Protein AF-A0A7S4FZY0-F1 (afdb_monomer)

InterPro domains:
  IPR005821 Ion transport domain [PF00520] (4-107)
  IPR050599 Voltage-dependent calcium channel alpha-1 subunit [PTHR45628] (8-107)

Sequence (111 aa):
FTQVPAVSSIRLVRIARLFTIANYFQEMRIVVWSLMLALPAVCNMLLLQAVIIFMFAVFGIALFGNVMVNGNPFLTRTLNFQNMGHAVPLLCLASTLEQWVDFMKGVSFDM

Radius of gyration: 19.89 Å; Cα contacts (8 Å, |Δi|>4): 73; chains: 1; bounding box: 40×36×48 Å

Organism: NCBI:txid73025

Foldseek 3Di:
DDPDPVVVVVVVVVVVVVVVVLCPDPVSVVVVVVVVVCVVVVVVVVVVVQVVLVVVLVVQLVVFLPQDQPPQPLHHPQQGNVDSNSSSVNVVCVVVPNRVVSVVVSRVVRD

pLDDT: mean 84.07, std 11.84, range [42.78, 96.69]

Nearest PDB structures (foldseek):
  8fd7-assembly1_K  TM=7.774E-01  e=1.500E-02  Homo sapiens
  8we9-assembly1_A  TM=7.900E-01  e=2.638E-02  Homo sapiens
  8we7-assembly1_A  TM=8.187E-01  e=4.941E-02  Homo sapiens
  7jpx-assembly1_A  TM=8.174E-01  e=7.666E-02  Oryctolagus cuniculus
  8j7m-assembly1_D  TM=7.621E-01  e=8.691E-02  Homo sapiens

Solvent-accessible surface area (backbone atoms only — not comparable to full-atom values): 6306 Å² total; per-residue (Å²): 140,85,94,54,77,67,67,62,55,58,54,51,55,55,54,53,49,54,60,52,59,48,53,71,43,73,70,49,36,52,52,54,49,54,51,61,65,44,43,65,61,51,50,55,53,49,54,55,48,48,53,52,46,52,53,50,30,57,53,38,30,75,74,45,35,84,62,68,47,88,86,36,95,50,36,48,92,68,46,39,28,73,44,65,86,19,20,46,60,39,49,54,37,34,75,75,63,78,46,45,67,41,46,54,53,32,56,64,72,74,108

Mean predicted aligned error: 8.96 Å

Secondary structure (DSSP, 8-state):
----HHHHHHHHHHHHHHHHHHTTSHHHHHHHHHHHHHHHHHHHHHHHHHHHHHHHHHHHHHHHTT---TT-SS-BTTBSSSSHHHHHHHHHHHHTTSSHHHHHHHHHHH-

Structure (mmCIF, N/CA/C/O backbone):
data_AF-A0A7S4FZY0-F1
#
_entry.id   AF-A0A7S4FZY0-F1
#
loop_
_atom_site.group_PDB
_atom_site.id
_atom_site.type_symbol
_atom_site.label_atom_id
_atom_site.label_alt_id
_atom_site.label_comp_id
_atom_site.label_asym_id
_atom_site.label_entity_id
_atom_site.label_seq_id
_atom_site.pdbx_PDB_ins_code
_atom_site.Cartn_x
_atom_site.Cartn_y
_atom_site.Cartn_z
_atom_site.occupancy
_atom_site.B_iso_or_equiv
_atom_site.auth_seq_id
_atom_site.auth_comp_id
_atom_site.auth_asym_id
_atom_site.auth_atom_id
_atom_site.pdbx_PDB_model_num
ATOM 1 N N . PHE A 1 1 ? 9.776 -28.418 12.400 1.00 48.91 1 PHE A N 1
ATOM 2 C CA . PHE A 1 1 ? 9.019 -28.714 13.634 1.00 48.91 1 PHE A CA 1
ATOM 3 C C . PHE A 1 1 ? 8.849 -27.399 14.400 1.00 48.91 1 PHE A C 1
ATOM 5 O O . PHE A 1 1 ? 9.784 -26.979 15.052 1.00 48.91 1 PHE A O 1
ATOM 12 N N . THR A 1 2 ? 7.822 -26.582 14.159 1.00 42.78 2 THR A N 1
ATOM 13 C CA . THR A 1 2 ? 6.449 -26.756 14.666 1.00 42.78 2 THR A CA 1
ATOM 14 C C . THR A 1 2 ? 5.397 -26.285 13.649 1.00 42.78 2 THR A C 1
ATOM 16 O O . THR A 1 2 ? 5.066 -25.110 13.530 1.00 42.78 2 THR A O 1
ATOM 19 N N . GLN A 1 3 ? 4.838 -27.252 12.924 1.00 47.75 3 GLN A N 1
ATOM 20 C CA . GLN A 1 3 ? 3.624 -27.122 12.118 1.00 47.75 3 GLN A CA 1
ATOM 21 C C . GLN A 1 3 ? 2.412 -27.377 13.030 1.00 47.75 3 GLN A C 1
ATOM 23 O O . GLN A 1 3 ? 1.803 -28.438 12.974 1.00 47.75 3 GLN A O 1
ATOM 28 N N . VAL A 1 4 ? 2.099 -26.443 13.934 1.00 57.38 4 VAL A N 1
ATOM 29 C CA . VAL A 1 4 ? 0.800 -26.444 14.631 1.00 57.38 4 VAL A CA 1
ATOM 30 C C . VAL A 1 4 ? 0.183 -25.051 14.493 1.00 57.38 4 VAL A C 1
ATOM 32 O O . VAL A 1 4 ? 0.396 -24.195 15.355 1.00 57.38 4 VAL A O 1
ATOM 35 N N . PRO A 1 5 ? -0.570 -24.787 13.409 1.00 58.84 5 PRO A N 1
ATOM 36 C CA . PRO A 1 5 ? -1.192 -23.483 13.172 1.00 58.84 5 PRO A CA 1
ATOM 37 C C . PRO A 1 5 ? -2.159 -23.045 14.292 1.00 58.84 5 PRO A C 1
ATOM 39 O O . PRO A 1 5 ? -2.412 -21.855 14.444 1.00 58.84 5 PRO A O 1
ATOM 42 N N . ALA A 1 6 ? -2.629 -23.965 15.144 1.00 60.31 6 ALA A N 1
ATOM 43 C CA . ALA A 1 6 ? -3.559 -23.670 16.237 1.00 60.31 6 ALA A CA 1
ATOM 44 C C . ALA A 1 6 ? -2.949 -22.894 17.430 1.00 60.31 6 ALA A C 1
ATOM 46 O O . ALA A 1 6 ? -3.665 -22.164 18.117 1.00 60.31 6 ALA A O 1
ATOM 47 N N . VAL A 1 7 ? -1.637 -23.002 17.691 1.00 61.34 7 VAL A N 1
ATOM 48 C CA . VAL A 1 7 ? -1.014 -22.366 18.876 1.00 61.34 7 VAL A CA 1
ATOM 49 C C . VAL A 1 7 ? -0.797 -20.857 18.677 1.00 61.34 7 VAL A C 1
ATOM 51 O O . VAL A 1 7 ? -0.902 -20.090 19.636 1.00 61.34 7 VAL A O 1
ATOM 54 N N . SER A 1 8 ? -0.567 -20.396 17.438 1.00 62.56 8 SER A N 1
ATOM 55 C CA . SER A 1 8 ? -0.527 -18.955 17.124 1.00 62.56 8 SER A CA 1
ATOM 56 C C . SER A 1 8 ? -1.904 -18.300 17.244 1.00 62.56 8 SER A C 1
ATOM 58 O O . SER A 1 8 ? -2.001 -17.178 17.738 1.00 62.56 8 SER A O 1
ATOM 60 N N . SER A 1 9 ? -2.981 -19.003 16.888 1.00 66.94 9 SER A N 1
ATOM 61 C CA . SER A 1 9 ? -4.351 -18.479 16.982 1.00 66.94 9 SER A CA 1
ATOM 62 C C . SER A 1 9 ? -4.781 -18.179 18.424 1.00 66.94 9 SER A C 1
ATOM 64 O O . SER A 1 9 ? -5.495 -17.211 18.671 1.00 66.94 9 SER A O 1
ATOM 66 N N . ILE A 1 10 ? -4.271 -18.927 19.408 1.00 70.69 10 ILE A N 1
ATOM 67 C CA . ILE A 1 10 ? -4.514 -18.662 20.839 1.00 70.69 10 ILE A CA 1
ATOM 68 C C . ILE A 1 10 ? -3.891 -17.323 21.287 1.00 70.69 10 ILE A C 1
ATOM 70 O O . ILE A 1 10 ? -4.402 -16.675 22.205 1.00 70.69 10 ILE A O 1
ATOM 74 N N . ARG A 1 11 ? -2.828 -16.844 20.618 1.00 70.06 11 ARG A N 1
ATOM 75 C CA . ARG A 1 11 ? -2.237 -15.520 20.897 1.00 70.06 11 ARG A CA 1
ATOM 76 C C . ARG A 1 11 ? -3.165 -14.381 20.466 1.00 70.06 11 ARG A C 1
ATOM 78 O O . ARG A 1 11 ? -3.240 -13.378 21.170 1.00 70.06 11 ARG A O 1
ATOM 85 N N . LEU A 1 12 ? -3.930 -14.561 19.387 1.00 74.25 12 LEU A N 1
ATOM 86 C CA . LEU A 1 12 ? -4.912 -13.576 18.915 1.00 74.25 12 LEU A CA 1
ATOM 87 C C . LEU A 1 12 ? -6.043 -13.359 19.931 1.00 74.25 12 LEU A C 1
ATOM 89 O O . LEU A 1 12 ? -6.474 -12.228 20.137 1.00 74.25 12 LEU A O 1
ATOM 93 N N . VAL A 1 13 ? -6.461 -14.409 20.648 1.00 75.75 13 VAL A N 1
ATOM 94 C CA . VAL A 1 13 ? -7.476 -14.300 21.714 1.00 75.75 13 VAL A CA 1
ATOM 95 C C . VAL A 1 13 ? -6.999 -13.394 22.857 1.00 75.75 13 VAL A C 1
ATOM 97 O O . VAL A 1 13 ? -7.792 -12.645 23.429 1.00 75.75 13 VAL A O 1
ATOM 100 N N . ARG A 1 14 ? -5.697 -13.400 23.181 1.00 73.12 14 ARG A N 1
ATOM 101 C CA . ARG A 1 14 ? -5.132 -12.478 24.185 1.00 73.12 14 ARG A CA 1
ATOM 102 C C . ARG A 1 14 ? -5.158 -11.023 23.712 1.00 73.12 14 ARG A C 1
ATOM 104 O O . ARG A 1 14 ? -5.454 -10.143 24.514 1.00 73.12 14 ARG A O 1
ATOM 111 N N . ILE A 1 15 ? -4.914 -10.777 22.425 1.00 76.62 15 ILE A N 1
ATOM 112 C CA . ILE A 1 15 ? -4.994 -9.436 21.824 1.00 76.62 15 ILE A CA 1
ATOM 113 C C . ILE A 1 15 ? -6.449 -8.938 21.818 1.00 76.62 15 ILE A C 1
ATOM 115 O O . ILE A 1 15 ? -6.714 -7.802 22.207 1.00 76.62 15 ILE A O 1
ATOM 119 N N . ALA A 1 16 ? -7.410 -9.810 21.496 1.00 73.00 16 ALA A N 1
ATOM 120 C CA . ALA A 1 16 ? -8.838 -9.495 21.574 1.00 73.00 16 ALA A CA 1
ATOM 121 C C . ALA A 1 16 ? -9.294 -9.154 23.010 1.00 73.00 16 ALA A C 1
ATOM 123 O O . ALA A 1 16 ? -10.101 -8.243 23.215 1.00 73.00 16 ALA A O 1
ATOM 124 N N . ARG A 1 17 ? -8.731 -9.825 24.029 1.00 74.69 17 ARG A N 1
ATOM 125 C CA . ARG A 1 17 ? -8.973 -9.474 25.439 1.00 74.69 17 ARG A CA 1
ATOM 126 C C . ARG A 1 17 ? -8.455 -8.079 25.801 1.00 74.69 17 ARG A C 1
ATOM 128 O O . ARG A 1 17 ? -9.165 -7.361 26.498 1.00 74.69 17 ARG A O 1
ATOM 135 N N . LEU A 1 18 ? -7.280 -7.667 25.316 1.00 69.94 18 LEU A N 1
ATOM 136 C CA . LEU A 1 18 ? -6.758 -6.305 25.537 1.00 69.94 18 LEU A CA 1
ATOM 137 C C . LEU A 1 18 ? -7.683 -5.235 24.932 1.00 69.94 18 LEU A C 1
ATOM 139 O O . LEU A 1 18 ? -7.969 -4.233 25.583 1.00 69.94 18 LEU A O 1
ATOM 143 N N . PHE A 1 19 ? -8.241 -5.497 23.747 1.00 70.12 19 PHE A N 1
ATOM 144 C CA . PHE A 1 19 ? -9.257 -4.645 23.112 1.00 70.12 19 PHE A CA 1
ATOM 145 C C . PHE A 1 19 ? -10.566 -4.555 23.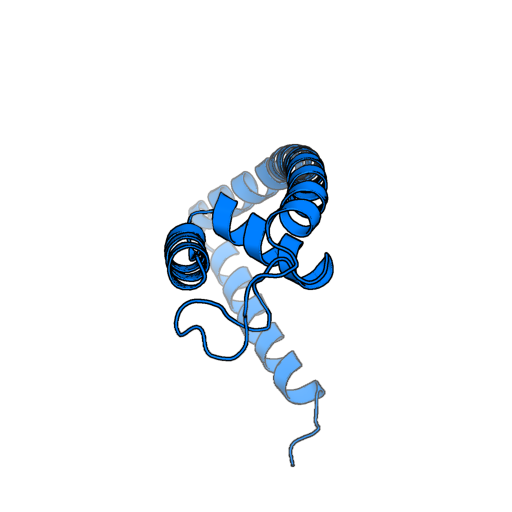917 1.00 70.12 19 PHE A C 1
ATOM 147 O O . PHE A 1 19 ? -11.272 -3.551 23.875 1.00 70.12 19 PHE A O 1
ATOM 154 N N . THR A 1 20 ? -10.895 -5.600 24.679 1.00 67.19 20 THR A N 1
ATOM 155 C CA . THR A 1 20 ? -12.077 -5.618 25.553 1.00 67.19 20 THR A CA 1
ATOM 156 C C . THR A 1 20 ? -11.839 -4.821 26.841 1.00 67.19 20 THR A C 1
ATOM 158 O O . THR A 1 20 ? -12.727 -4.095 27.275 1.00 67.19 20 THR A O 1
ATOM 161 N N . ILE A 1 21 ? -10.633 -4.886 27.424 1.00 68.75 21 ILE A N 1
ATOM 162 C CA . ILE A 1 21 ? -10.245 -4.091 28.609 1.00 68.75 21 ILE A CA 1
ATOM 163 C C . ILE A 1 21 ? -10.237 -2.590 28.281 1.00 68.75 21 ILE A C 1
ATOM 165 O O . ILE A 1 21 ? -10.688 -1.777 29.085 1.00 68.75 21 ILE A O 1
ATOM 169 N N . ALA A 1 22 ? -9.811 -2.230 27.067 1.00 64.12 22 ALA A N 1
ATOM 170 C CA . ALA A 1 22 ? -9.898 -0.871 26.537 1.00 64.12 22 ALA A CA 1
ATOM 171 C C . ALA A 1 22 ? -11.335 -0.305 26.529 1.00 64.12 22 ALA A C 1
ATOM 173 O O . ALA A 1 22 ? -11.520 0.892 26.708 1.00 64.12 22 ALA A O 1
ATOM 174 N N . ASN A 1 23 ? -12.364 -1.147 26.389 1.00 62.12 23 ASN A N 1
ATOM 175 C CA . ASN A 1 23 ? -13.770 -0.721 26.402 1.00 62.12 23 ASN A CA 1
ATOM 176 C C . ASN A 1 23 ? -14.363 -0.529 27.812 1.00 62.12 23 ASN A C 1
ATOM 178 O O . ASN A 1 23 ? -15.530 -0.152 27.928 1.00 62.12 23 ASN A O 1
ATOM 182 N N . TYR A 1 24 ? -13.597 -0.792 28.877 1.00 67.00 24 TYR A N 1
ATOM 183 C CA . TYR A 1 24 ? -14.078 -0.680 30.257 1.00 67.00 24 TYR A CA 1
ATOM 184 C C . TYR A 1 24 ? -14.056 0.768 30.778 1.00 67.00 24 TYR A C 1
ATOM 186 O O . TYR A 1 24 ? -14.879 1.140 31.611 1.00 67.00 24 TYR A O 1
ATOM 194 N N . PHE A 1 25 ? -13.150 1.606 30.259 1.00 76.62 25 PHE A N 1
ATOM 195 C CA . PHE A 1 25 ? -1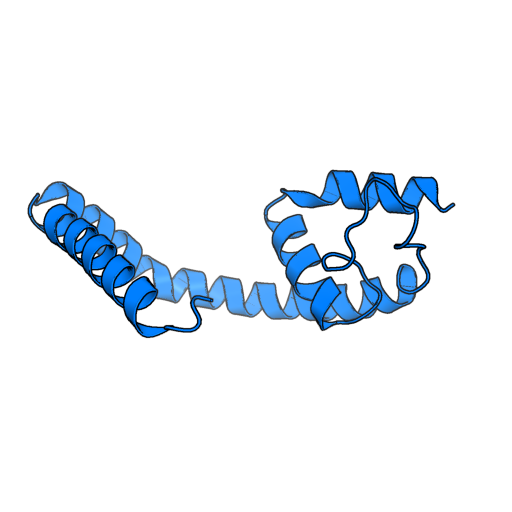3.098 3.034 30.577 1.00 76.62 25 PHE A CA 1
ATOM 196 C C . PHE A 1 25 ? -14.020 3.821 29.636 1.00 76.62 25 PHE A C 1
ATOM 198 O O . PHE A 1 25 ? -13.880 3.745 28.414 1.00 76.62 25 PHE A O 1
ATOM 205 N N . GLN A 1 26 ? -14.951 4.598 30.203 1.00 74.06 26 GLN A N 1
ATOM 206 C CA . GLN A 1 26 ? -15.966 5.358 29.457 1.00 74.06 26 GLN A CA 1
ATOM 207 C C . GLN A 1 26 ? -15.361 6.244 28.352 1.00 74.06 26 GLN A C 1
ATOM 209 O O . GLN A 1 26 ? -15.878 6.265 27.236 1.00 74.06 26 GLN A O 1
ATOM 214 N N . GLU A 1 27 ? -14.227 6.889 28.634 1.00 76.00 27 GLU A N 1
ATOM 215 C CA . GLU A 1 27 ? -13.512 7.759 27.692 1.00 76.00 27 GLU A CA 1
ATOM 216 C C . GLU A 1 27 ? -12.876 6.987 26.520 1.00 76.00 27 GLU A C 1
ATOM 218 O O . GLU A 1 27 ? -13.010 7.386 25.363 1.00 76.00 27 GLU A O 1
ATOM 223 N N . MET A 1 28 ? -12.253 5.825 26.769 1.00 79.88 28 MET A N 1
ATOM 224 C CA . MET A 1 28 ? -11.697 4.988 25.690 1.00 79.88 28 MET A CA 1
ATOM 225 C C . MET A 1 28 ? -12.796 4.437 24.779 1.00 79.88 28 MET A C 1
ATOM 227 O O . MET A 1 28 ? -12.610 4.367 23.563 1.00 79.88 28 MET A O 1
ATOM 231 N N . ARG A 1 29 ? -13.964 4.096 25.340 1.00 81.38 29 ARG A N 1
ATOM 232 C CA . ARG A 1 29 ? -15.110 3.618 24.557 1.00 81.38 29 ARG A CA 1
ATOM 233 C C . ARG A 1 29 ? -15.615 4.678 23.576 1.00 81.38 29 ARG A C 1
ATOM 235 O O . ARG A 1 29 ? -15.994 4.321 22.465 1.00 81.38 29 ARG A O 1
ATOM 242 N N . ILE A 1 30 ? -15.592 5.961 23.945 1.00 86.06 30 ILE A N 1
ATOM 243 C CA . ILE A 1 30 ? -15.998 7.068 23.060 1.00 86.06 30 ILE A CA 1
ATOM 244 C C . ILE A 1 30 ? -15.033 7.204 21.876 1.00 86.06 30 ILE A C 1
ATOM 246 O O . ILE A 1 30 ? -15.481 7.373 20.740 1.00 86.06 30 ILE A O 1
ATOM 250 N N . VAL A 1 31 ? -13.725 7.066 22.111 1.00 85.06 31 VAL A N 1
ATOM 251 C CA . VAL A 1 31 ? -12.708 7.106 21.046 1.00 85.06 31 VAL A CA 1
ATOM 252 C C . VAL A 1 31 ? -12.859 5.914 20.102 1.00 85.06 31 VAL A C 1
ATOM 254 O O . VAL A 1 31 ? -12.910 6.099 18.889 1.00 85.06 31 VAL A O 1
ATOM 257 N N . VAL A 1 32 ? -12.996 4.698 20.642 1.00 85.56 32 VAL A N 1
ATOM 258 C CA . VAL A 1 32 ? -13.205 3.482 19.838 1.00 85.56 32 VAL A CA 1
ATOM 259 C C . VAL A 1 32 ? -14.506 3.574 19.040 1.00 85.56 32 VAL A C 1
ATOM 261 O O . VAL A 1 32 ? -14.515 3.242 17.858 1.00 85.56 32 VAL A O 1
ATOM 264 N N . TRP A 1 33 ? -15.584 4.076 19.645 1.00 85.75 33 TRP A N 1
ATOM 265 C CA . TRP A 1 33 ? -16.863 4.276 18.964 1.00 85.75 33 TRP A CA 1
ATOM 266 C C . TRP A 1 33 ? -16.762 5.301 17.833 1.00 85.75 33 TRP A C 1
ATOM 268 O O . TRP A 1 33 ? -17.221 5.041 16.725 1.00 85.75 33 TRP A O 1
ATOM 278 N N . SER A 1 34 ? -16.098 6.431 18.077 1.00 87.06 34 SER A N 1
ATOM 279 C CA . SER A 1 34 ? -15.854 7.457 17.055 1.00 87.06 34 SER A CA 1
ATOM 280 C C . SER A 1 34 ? -14.999 6.918 15.904 1.00 87.06 34 SER A C 1
ATOM 282 O O . SER A 1 34 ? -15.275 7.199 14.740 1.00 87.06 34 SER A O 1
ATOM 284 N N . LEU A 1 35 ? -14.003 6.083 16.211 1.00 87.56 35 LEU A N 1
ATOM 285 C CA . LEU A 1 35 ? -13.163 5.425 15.215 1.00 87.56 35 LEU A CA 1
ATOM 286 C C . LEU A 1 35 ? -13.967 4.417 14.382 1.00 87.56 35 LEU A C 1
ATOM 288 O O . LEU A 1 35 ? -13.871 4.421 13.158 1.00 87.56 35 LEU A O 1
ATOM 292 N N . MET A 1 36 ? -14.817 3.612 15.027 1.00 88.69 36 MET A N 1
ATOM 293 C CA 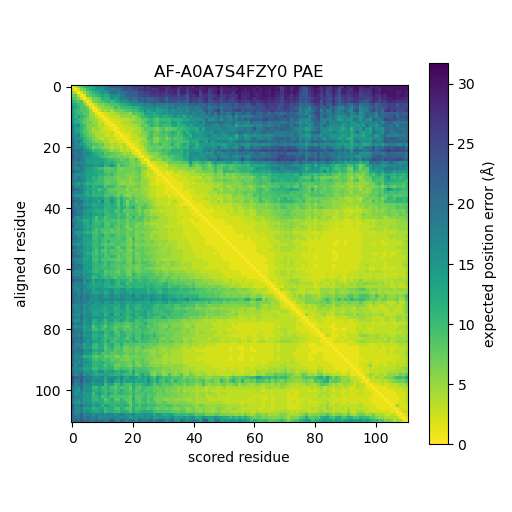. MET A 1 36 ? -15.736 2.698 14.342 1.00 88.69 36 MET A CA 1
ATOM 294 C C . MET A 1 36 ? -16.746 3.439 13.460 1.00 88.69 36 MET A C 1
ATOM 296 O O . MET A 1 36 ? -17.067 2.961 12.375 1.00 88.69 36 MET A O 1
ATOM 300 N N . LEU A 1 37 ? -17.204 4.619 13.885 1.00 89.31 37 LEU A N 1
ATOM 301 C CA . LEU A 1 37 ? -18.091 5.472 13.095 1.00 89.31 37 LEU A CA 1
ATOM 302 C C . LEU A 1 37 ? -17.379 6.060 11.862 1.00 89.31 37 LEU A C 1
ATOM 304 O O . LEU A 1 37 ? -18.001 6.230 10.816 1.00 89.31 37 LEU A O 1
ATOM 308 N N . ALA A 1 38 ? -16.078 6.347 11.968 1.00 91.75 38 ALA A N 1
ATOM 309 C CA . ALA A 1 38 ? -15.266 6.885 10.877 1.00 91.75 38 ALA A CA 1
ATOM 310 C C . ALA A 1 38 ? -14.822 5.817 9.858 1.00 91.75 38 ALA A C 1
ATOM 312 O O . ALA A 1 38 ? -14.619 6.147 8.688 1.00 91.75 38 ALA A O 1
ATOM 313 N N . LEU A 1 39 ? -14.710 4.544 10.260 1.00 91.56 39 LEU A N 1
ATOM 314 C CA . LEU A 1 39 ? -14.326 3.430 9.379 1.00 91.56 39 LEU A CA 1
ATOM 315 C C . LEU A 1 39 ? -15.076 3.387 8.033 1.00 91.56 39 LEU A C 1
ATOM 317 O O . LEU A 1 39 ? -14.396 3.318 7.012 1.00 91.56 39 LEU A O 1
ATOM 321 N N . PRO A 1 40 ? -16.421 3.458 7.957 1.0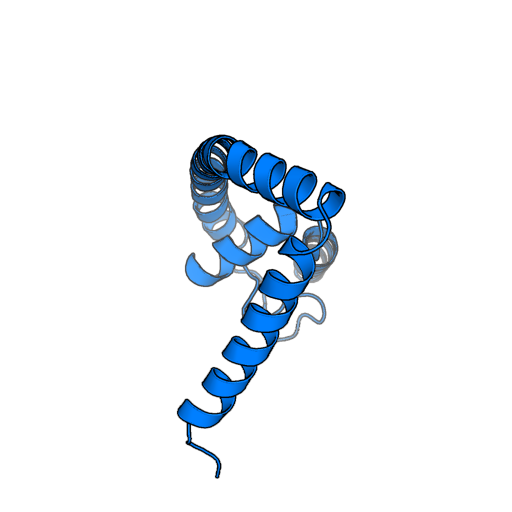0 89.94 40 PRO A N 1
ATOM 322 C CA . PRO A 1 40 ? -17.126 3.420 6.672 1.00 89.94 40 PRO A CA 1
ATOM 323 C C . PRO A 1 40 ? -16.773 4.600 5.755 1.00 89.94 40 PRO A C 1
ATOM 325 O O . PRO A 1 40 ? -16.650 4.423 4.543 1.00 89.94 40 PRO A O 1
ATOM 328 N N . ALA A 1 41 ? -16.546 5.792 6.316 1.00 90.69 41 ALA A N 1
ATOM 329 C CA . ALA A 1 41 ? -16.097 6.947 5.539 1.00 90.69 41 ALA A CA 1
ATOM 330 C C . ALA A 1 41 ? -14.666 6.746 5.008 1.00 90.69 41 ALA A C 1
ATOM 332 O O . ALA A 1 41 ? -14.395 7.021 3.838 1.00 90.69 41 ALA A O 1
ATOM 333 N N . VAL A 1 42 ? -13.771 6.194 5.835 1.00 92.69 42 VAL A N 1
ATOM 334 C CA . VAL A 1 42 ? -12.402 5.837 5.432 1.00 92.69 42 VAL A CA 1
ATOM 335 C C . VAL A 1 42 ? -12.409 4.749 4.356 1.00 92.69 42 VAL A C 1
ATOM 337 O O . VAL A 1 42 ? -11.672 4.861 3.381 1.00 92.69 42 VAL A O 1
ATOM 340 N N . CYS A 1 43 ? -13.272 3.735 4.458 1.00 92.62 43 CYS A N 1
ATOM 341 C CA . CYS A 1 43 ? -13.404 2.689 3.440 1.00 92.62 43 CYS A CA 1
ATOM 342 C C . CYS A 1 43 ? -13.761 3.257 2.061 1.00 92.62 43 CYS A C 1
ATOM 344 O O . CYS A 1 43 ? -13.197 2.814 1.063 1.00 92.62 43 CYS A O 1
ATOM 346 N N . ASN A 1 44 ? -14.634 4.267 1.993 1.00 94.12 44 ASN A N 1
ATOM 347 C CA . ASN A 1 44 ? -14.960 4.933 0.728 1.00 94.12 44 ASN A CA 1
ATOM 348 C C . ASN A 1 44 ? -13.740 5.646 0.123 1.00 94.12 44 ASN A C 1
ATOM 350 O O . ASN A 1 44 ? -13.501 5.550 -1.081 1.00 94.12 44 ASN A O 1
ATOM 354 N N . MET A 1 45 ? -12.936 6.318 0.951 1.00 94.81 45 MET A N 1
ATOM 355 C CA . MET A 1 45 ? -11.686 6.938 0.497 1.00 94.81 45 MET A CA 1
ATOM 356 C C . MET A 1 45 ? -10.666 5.888 0.039 1.00 94.81 45 MET A C 1
ATOM 358 O O . MET A 1 45 ? -10.017 6.073 -0.986 1.00 94.81 45 MET A O 1
ATOM 362 N N . LEU A 1 46 ? -10.562 4.762 0.750 1.00 93.44 46 LEU A N 1
ATOM 363 C CA . LEU A 1 46 ? -9.674 3.657 0.385 1.00 93.44 46 LEU A CA 1
ATOM 364 C C . LEU A 1 46 ? -10.091 2.972 -0.920 1.00 93.44 46 LEU A C 1
ATOM 366 O O . LEU A 1 46 ? -9.223 2.557 -1.680 1.00 93.44 46 LEU A O 1
ATOM 370 N N . LEU A 1 47 ? -11.391 2.878 -1.212 1.00 94.38 47 LEU A N 1
ATOM 371 C CA . LEU A 1 47 ? -11.879 2.371 -2.498 1.00 94.38 47 LEU A CA 1
ATOM 372 C C . LEU A 1 47 ? -11.421 3.263 -3.654 1.00 94.38 47 LEU A C 1
ATOM 374 O O . LEU A 1 47 ? -10.910 2.758 -4.653 1.00 94.38 47 LEU A O 1
ATOM 378 N N . LEU A 1 48 ? -11.543 4.584 -3.499 1.00 95.44 48 LEU A N 1
ATOM 379 C CA . LEU A 1 48 ? -11.027 5.528 -4.489 1.00 95.44 48 LEU A CA 1
ATOM 380 C C . LEU A 1 48 ? -9.500 5.414 -4.616 1.00 95.44 48 LEU A C 1
ATOM 382 O O . LEU A 1 48 ? -8.973 5.325 -5.725 1.00 95.44 48 LEU A O 1
ATOM 386 N N . GLN A 1 49 ? -8.797 5.341 -3.484 1.00 94.50 49 GLN A N 1
ATOM 387 C CA . GLN A 1 49 ? -7.348 5.162 -3.444 1.00 94.50 49 GLN A CA 1
ATOM 388 C C . GLN A 1 49 ? -6.912 3.863 -4.137 1.00 94.50 49 GLN A C 1
ATOM 390 O O . GLN A 1 49 ? -5.901 3.853 -4.835 1.00 94.50 49 GLN A O 1
ATOM 395 N N . ALA A 1 50 ? -7.679 2.779 -4.011 1.00 94.62 50 ALA A N 1
ATOM 396 C CA . ALA A 1 50 ? -7.386 1.508 -4.666 1.00 94.62 50 ALA A CA 1
ATOM 397 C C . ALA A 1 50 ? -7.439 1.616 -6.199 1.00 94.62 50 ALA A C 1
ATOM 399 O O . ALA A 1 50 ? -6.602 1.019 -6.874 1.00 94.62 50 ALA A O 1
ATOM 400 N N . VAL A 1 51 ? -8.364 2.410 -6.755 1.00 95.94 51 VAL A N 1
ATOM 401 C CA . VAL A 1 51 ? -8.417 2.676 -8.205 1.00 95.94 51 VAL A CA 1
ATOM 402 C C . VAL A 1 51 ? -7.169 3.429 -8.661 1.00 95.94 51 VAL A C 1
ATOM 404 O O . VAL A 1 51 ? -6.555 3.053 -9.659 1.00 95.94 51 VAL A O 1
ATOM 407 N N . ILE A 1 52 ? -6.748 4.445 -7.903 1.00 95.56 52 ILE A N 1
ATOM 408 C CA . ILE A 1 52 ? -5.519 5.196 -8.186 1.00 95.56 52 ILE A CA 1
ATOM 409 C C . ILE A 1 52 ? -4.310 4.249 -8.149 1.00 95.56 52 ILE A C 1
ATOM 411 O O . ILE A 1 52 ? -3.550 4.183 -9.114 1.00 95.56 52 ILE A O 1
ATOM 415 N N . ILE A 1 53 ? -4.171 3.451 -7.086 1.00 95.62 53 ILE A N 1
ATOM 416 C CA . ILE A 1 53 ? -3.095 2.458 -6.949 1.00 95.62 53 ILE A CA 1
ATOM 417 C C . ILE A 1 53 ? -3.107 1.465 -8.117 1.00 95.62 53 ILE A C 1
ATOM 419 O O . ILE A 1 53 ? -2.044 1.135 -8.634 1.00 95.62 53 ILE A O 1
ATOM 423 N N . PHE A 1 54 ? -4.277 1.015 -8.573 1.00 95.25 54 PHE A N 1
ATOM 424 C CA . PHE A 1 54 ? -4.385 0.114 -9.719 1.00 95.25 54 PHE A CA 1
ATOM 425 C C . PHE A 1 54 ? -3.839 0.746 -11.007 1.00 95.25 54 PHE A C 1
ATOM 427 O O . PHE A 1 54 ? -3.041 0.119 -11.704 1.00 95.25 54 PHE A O 1
ATOM 434 N N . MET A 1 55 ? -4.202 1.999 -11.302 1.00 96.69 55 MET A N 1
ATOM 435 C CA . MET A 1 55 ? -3.675 2.713 -12.473 1.00 96.69 55 MET A CA 1
ATOM 436 C C . MET A 1 55 ? -2.151 2.867 -12.394 1.00 96.69 55 MET A C 1
ATOM 438 O O . MET A 1 55 ? -1.443 2.552 -13.351 1.00 96.69 55 MET A O 1
ATOM 442 N N . PHE A 1 56 ? -1.633 3.284 -11.236 1.00 95.12 56 PHE A N 1
ATOM 443 C CA . PHE A 1 56 ? -0.191 3.423 -11.025 1.00 95.12 56 PHE A CA 1
ATOM 444 C C . PHE A 1 56 ? 0.551 2.084 -11.024 1.00 95.12 56 PHE A C 1
ATOM 446 O O . PHE A 1 56 ? 1.713 2.052 -11.415 1.00 95.12 56 PHE A O 1
ATOM 453 N N . ALA A 1 57 ? -0.089 0.976 -10.649 1.00 96.25 57 ALA A N 1
ATOM 454 C CA . ALA A 1 57 ? 0.521 -0.348 -10.734 1.00 96.25 57 ALA A CA 1
ATOM 455 C C . ALA A 1 57 ? 0.773 -0.735 -12.194 1.00 96.25 57 ALA A C 1
ATOM 457 O O . ALA A 1 57 ? 1.875 -1.163 -12.528 1.00 96.25 57 ALA A O 1
ATOM 458 N N . VAL A 1 58 ? -0.210 -0.523 -13.075 1.00 96.12 58 VAL A N 1
ATOM 459 C CA . VAL A 1 58 ? -0.062 -0.804 -14.511 1.00 96.12 58 VAL A CA 1
ATOM 460 C C . VAL A 1 58 ? 1.009 0.096 -15.134 1.00 96.12 58 VAL A C 1
ATOM 462 O O . VAL A 1 58 ? 1.909 -0.407 -15.807 1.00 96.12 58 VAL A O 1
ATOM 465 N N . PHE A 1 59 ? 0.970 1.406 -14.864 1.00 96.31 59 PHE A N 1
ATOM 466 C CA . PHE A 1 59 ? 2.000 2.328 -15.355 1.00 96.31 59 PHE A CA 1
ATOM 467 C C . PHE A 1 59 ? 3.391 2.007 -14.801 1.00 96.31 59 PHE A C 1
ATOM 469 O O . PHE A 1 59 ? 4.370 2.018 -15.543 1.00 96.31 59 PHE A O 1
ATOM 476 N N . GLY A 1 60 ? 3.489 1.679 -13.515 1.00 93.12 60 GLY A N 1
ATOM 477 C CA . GLY A 1 60 ? 4.747 1.352 -12.857 1.00 93.12 60 GLY A CA 1
ATOM 478 C C . GLY A 1 60 ? 5.388 0.080 -13.406 1.00 93.12 60 GLY A C 1
ATOM 479 O O . GLY A 1 60 ? 6.596 0.061 -13.610 1.00 93.12 60 GLY A O 1
ATOM 480 N N . ILE A 1 61 ? 4.601 -0.952 -13.730 1.00 95.00 61 ILE A N 1
ATOM 481 C CA . ILE A 1 61 ? 5.111 -2.167 -14.391 1.00 95.00 61 ILE A CA 1
ATOM 482 C C . ILE A 1 61 ? 5.609 -1.845 -15.804 1.00 95.00 61 ILE A C 1
ATOM 484 O O . ILE A 1 61 ? 6.670 -2.318 -16.202 1.00 95.00 61 ILE A O 1
ATOM 488 N N . ALA A 1 62 ? 4.882 -1.010 -16.552 1.00 94.44 62 ALA A N 1
ATOM 489 C CA . ALA A 1 62 ? 5.286 -0.624 -17.903 1.00 94.44 62 ALA A CA 1
ATOM 490 C C . ALA A 1 62 ? 6.603 0.176 -17.929 1.00 94.44 62 ALA A C 1
ATOM 492 O O . ALA A 1 62 ? 7.393 0.014 -18.856 1.00 94.44 62 ALA A O 1
ATOM 493 N N . LEU A 1 63 ? 6.852 1.017 -16.919 1.00 92.31 63 LEU A N 1
ATOM 494 C CA . LEU A 1 63 ? 8.041 1.875 -16.844 1.00 92.31 63 LEU A CA 1
ATOM 495 C C . LEU A 1 63 ? 9.227 1.215 -16.123 1.00 92.31 63 LEU A C 1
ATOM 497 O O . LEU A 1 63 ? 10.366 1.354 -16.559 1.00 92.31 63 LEU A O 1
ATOM 501 N N . PHE A 1 64 ? 8.968 0.497 -15.029 1.00 91.38 64 PHE A N 1
ATOM 502 C CA . PHE A 1 64 ? 9.986 -0.005 -14.097 1.00 91.38 64 PHE A CA 1
ATOM 503 C C . PHE A 1 64 ? 10.016 -1.539 -13.989 1.00 91.38 64 PHE A C 1
ATOM 505 O O . PHE A 1 64 ? 10.684 -2.086 -13.113 1.00 91.38 64 PHE A O 1
ATOM 512 N N . GLY A 1 65 ? 9.316 -2.263 -14.870 1.00 89.50 65 GLY A N 1
ATOM 513 C CA . GLY A 1 65 ? 9.235 -3.728 -14.824 1.00 89.50 65 GLY A CA 1
ATOM 514 C C . GLY A 1 65 ? 10.553 -4.459 -15.101 1.00 89.50 65 GLY A C 1
ATOM 515 O O . GLY A 1 65 ? 10.722 -5.591 -14.654 1.00 89.50 65 GLY A O 1
ATOM 516 N N . ASN A 1 66 ? 11.501 -3.808 -15.783 1.00 89.25 66 ASN A N 1
ATOM 517 C CA . ASN A 1 66 ? 12.804 -4.383 -16.147 1.00 89.25 66 ASN A CA 1
ATOM 518 C C . ASN A 1 66 ? 13.958 -3.984 -15.204 1.00 89.25 66 ASN A C 1
ATOM 520 O O . ASN A 1 66 ? 15.111 -4.278 -15.505 1.00 89.25 66 ASN A O 1
ATOM 524 N N . VAL A 1 67 ? 13.674 -3.323 -14.077 1.00 87.56 67 VAL A N 1
ATOM 525 C CA . VAL A 1 67 ? 14.698 -2.914 -13.094 1.00 87.56 67 VAL A CA 1
ATOM 526 C C . VAL A 1 67 ? 15.305 -4.145 -12.398 1.00 87.56 67 VAL A C 1
ATOM 528 O O . VAL A 1 67 ? 14.605 -5.131 -12.123 1.00 87.56 67 VAL A O 1
ATOM 531 N N . MET A 1 68 ? 16.612 -4.113 -12.113 1.00 84.12 68 MET A N 1
ATOM 532 C CA . MET A 1 68 ? 17.330 -5.263 -11.563 1.00 84.12 68 MET A CA 1
ATOM 533 C C . MET A 1 68 ? 17.084 -5.393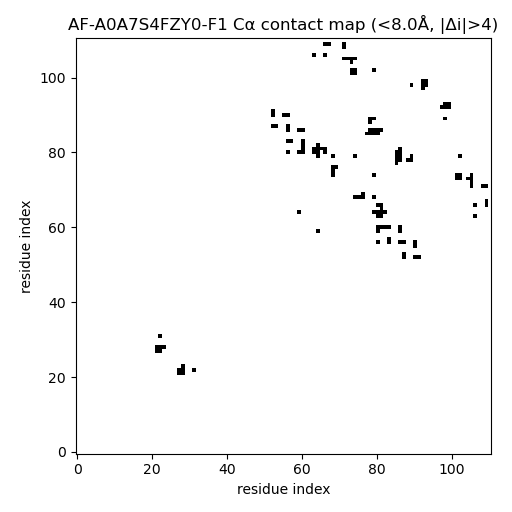 -10.056 1.00 84.12 68 MET A C 1
ATOM 535 O O . MET A 1 68 ? 17.611 -4.658 -9.234 1.00 84.12 68 MET A O 1
ATOM 539 N N . VAL A 1 69 ? 16.297 -6.392 -9.659 1.00 85.31 69 VAL A N 1
ATOM 540 C CA . VAL A 1 69 ? 15.983 -6.619 -8.235 1.00 85.31 69 VAL A CA 1
ATOM 541 C C . VAL A 1 69 ? 17.059 -7.455 -7.528 1.00 85.31 69 VAL A C 1
ATOM 543 O O . VAL A 1 69 ? 17.315 -7.281 -6.341 1.00 85.31 69 VAL A O 1
ATOM 546 N N . ASN A 1 70 ? 17.714 -8.371 -8.245 1.0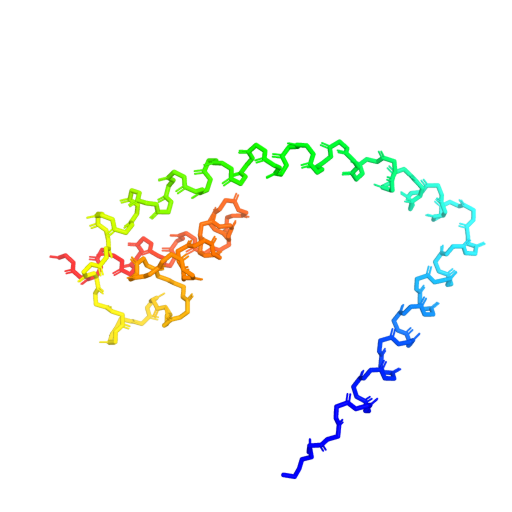0 82.06 70 ASN A N 1
ATOM 547 C CA . ASN A 1 70 ? 18.740 -9.244 -7.675 1.00 82.06 70 ASN A CA 1
ATO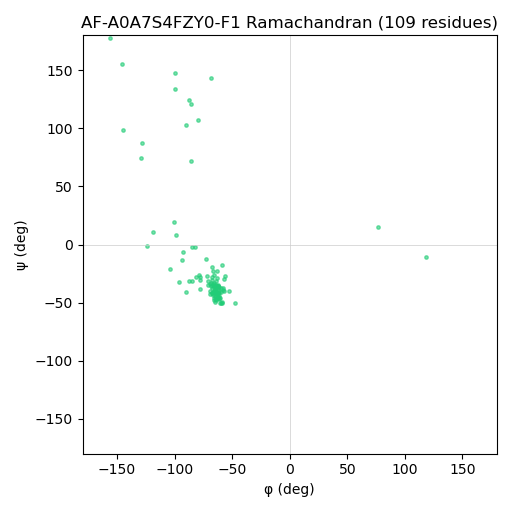M 548 C C . ASN A 1 70 ? 20.115 -8.579 -7.805 1.00 82.06 70 ASN A C 1
ATOM 550 O O . ASN A 1 70 ? 20.698 -8.599 -8.883 1.00 82.06 70 ASN A O 1
ATOM 554 N N . GLY A 1 71 ? 20.627 -8.013 -6.709 1.00 79.38 71 GLY A N 1
ATOM 555 C CA . GLY A 1 71 ? 21.914 -7.300 -6.672 1.00 79.38 71 GLY A CA 1
ATOM 556 C C . GLY A 1 71 ? 21.790 -5.824 -6.291 1.00 79.38 71 GLY A C 1
ATOM 557 O O . GLY A 1 71 ? 22.795 -5.196 -5.970 1.00 79.38 71 GLY A O 1
ATOM 558 N N . ASN A 1 72 ? 20.566 -5.297 -6.250 1.00 85.00 72 ASN A N 1
ATOM 559 C CA . ASN A 1 72 ? 20.281 -3.955 -5.773 1.00 85.00 72 ASN A CA 1
ATOM 560 C C . ASN A 1 72 ? 20.106 -3.968 -4.239 1.00 85.00 72 ASN A C 1
ATOM 562 O O . ASN A 1 72 ? 19.231 -4.680 -3.741 1.00 85.00 72 ASN A O 1
ATOM 566 N N . PRO A 1 73 ? 20.910 -3.213 -3.467 1.00 83.75 73 PRO A N 1
ATOM 567 C CA . PRO A 1 73 ? 20.816 -3.209 -2.006 1.00 83.75 73 PRO A CA 1
ATOM 568 C C . PRO A 1 73 ? 19.575 -2.472 -1.474 1.00 83.75 73 PRO A C 1
ATOM 570 O O . PRO A 1 73 ? 19.267 -2.596 -0.290 1.00 83.75 73 PRO A O 1
ATOM 573 N N . PHE A 1 74 ? 18.868 -1.715 -2.320 1.00 85.50 74 PHE A N 1
ATOM 574 C CA . PHE A 1 74 ? 17.711 -0.901 -1.935 1.00 85.50 74 PHE A CA 1
ATOM 575 C C . PHE A 1 74 ? 16.365 -1.521 -2.344 1.00 85.50 74 PHE A C 1
ATOM 577 O O . PHE A 1 74 ? 15.337 -1.190 -1.755 1.00 85.50 74 PHE A O 1
ATOM 584 N N . LEU A 1 75 ? 16.344 -2.437 -3.321 1.00 86.81 75 LEU A N 1
ATO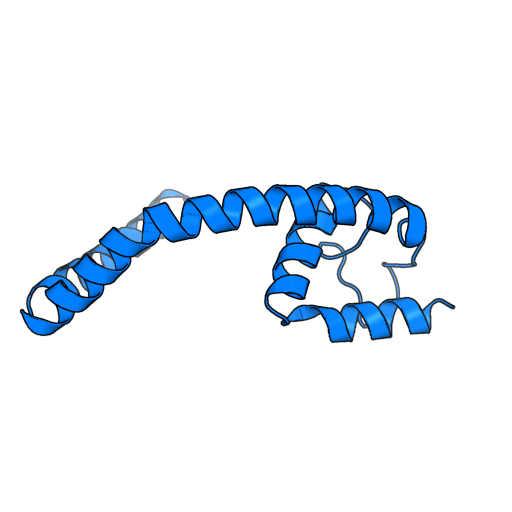M 585 C CA . LEU A 1 75 ? 15.117 -3.088 -3.792 1.00 86.81 75 LEU A CA 1
ATOM 586 C C . LEU A 1 75 ? 14.941 -4.479 -3.183 1.00 86.81 75 LEU A C 1
ATOM 588 O O . LEU A 1 75 ? 15.841 -5.313 -3.186 1.00 86.81 75 LEU A O 1
ATOM 592 N N . THR A 1 76 ? 13.730 -4.763 -2.705 1.00 87.06 76 THR A N 1
ATOM 593 C CA . THR A 1 76 ? 13.372 -6.084 -2.172 1.00 87.06 76 THR A CA 1
ATOM 594 C C . THR A 1 76 ? 12.613 -6.904 -3.217 1.00 87.06 76 THR A C 1
ATOM 596 O O . THR A 1 76 ? 11.800 -6.387 -3.985 1.00 87.06 76 THR A O 1
ATOM 599 N N . ARG A 1 77 ? 12.794 -8.232 -3.202 1.00 86.56 77 ARG A N 1
ATOM 600 C CA . ARG A 1 77 ? 12.092 -9.177 -4.095 1.00 86.56 77 ARG A CA 1
ATOM 601 C C . ARG A 1 77 ? 10.563 -9.100 -4.025 1.00 86.56 77 ARG A C 1
ATOM 603 O O . ARG A 1 77 ? 9.892 -9.430 -4.995 1.00 86.56 77 ARG A O 1
ATOM 610 N N . THR A 1 78 ? 10.010 -8.677 -2.895 1.00 88.00 78 THR A N 1
ATOM 611 C CA . THR A 1 78 ? 8.562 -8.575 -2.677 1.00 88.00 78 THR A CA 1
ATOM 612 C C . THR A 1 78 ? 7.982 -7.196 -2.987 1.00 88.00 78 THR A C 1
ATOM 614 O O . THR A 1 78 ? 6.761 -7.082 -3.061 1.00 88.00 78 THR A O 1
ATOM 617 N N . LEU A 1 79 ? 8.828 -6.172 -3.144 1.00 90.94 79 LEU A N 1
ATOM 618 C CA . LEU A 1 79 ? 8.460 -4.754 -3.198 1.00 90.94 79 LEU A CA 1
ATOM 619 C C . LEU A 1 79 ? 9.101 -4.112 -4.436 1.00 90.94 79 LEU A C 1
ATOM 621 O O . LEU A 1 79 ? 10.114 -3.424 -4.349 1.00 90.94 79 LEU A O 1
ATOM 625 N N . ASN A 1 80 ? 8.550 -4.419 -5.608 1.00 91.44 80 ASN A N 1
ATOM 626 C CA . ASN A 1 80 ? 9.053 -3.979 -6.913 1.00 91.44 80 ASN A CA 1
ATOM 627 C C . ASN A 1 80 ? 7.928 -3.979 -7.964 1.00 91.44 80 ASN A C 1
ATOM 629 O O . ASN A 1 80 ? 6.806 -4.396 -7.683 1.00 91.44 80 ASN A O 1
ATOM 633 N N . PHE A 1 81 ? 8.245 -3.544 -9.187 1.00 93.62 81 PHE A N 1
ATOM 634 C CA . PHE A 1 81 ? 7.305 -3.444 -10.309 1.00 93.62 81 PHE A CA 1
ATOM 635 C C . PHE A 1 81 ? 7.392 -4.604 -11.321 1.00 93.62 81 PHE A C 1
ATOM 637 O O . PHE A 1 81 ? 6.909 -4.468 -12.439 1.00 93.62 81 PHE A O 1
ATOM 644 N N . GLN A 1 82 ? 7.962 -5.763 -10.961 1.00 91.50 82 GLN A N 1
ATOM 645 C CA . GLN A 1 82 ? 8.047 -6.906 -11.893 1.00 91.50 82 GLN A CA 1
ATOM 646 C C . GLN A 1 82 ? 6.686 -7.570 -12.145 1.00 91.50 82 GLN A C 1
ATOM 648 O O . GLN A 1 82 ? 6.437 -8.123 -13.212 1.00 91.50 82 GLN A O 1
ATOM 653 N N . ASN A 1 83 ? 5.803 -7.543 -11.145 1.00 92.31 83 ASN A N 1
ATOM 654 C CA . ASN A 1 83 ? 4.458 -8.095 -11.238 1.00 92.31 83 ASN A CA 1
ATOM 655 C C . ASN A 1 83 ? 3.488 -7.249 -10.409 1.00 92.31 83 ASN A C 1
ATOM 657 O O . ASN A 1 83 ? 3.867 -6.634 -9.411 1.00 92.31 83 ASN A O 1
ATOM 661 N N . MET A 1 84 ? 2.208 -7.288 -10.765 1.00 90.62 84 MET A N 1
ATOM 662 C CA . MET A 1 84 ? 1.149 -6.548 -10.082 1.00 90.62 84 MET A CA 1
ATOM 663 C C . MET A 1 84 ? 1.048 -6.896 -8.591 1.00 90.62 84 MET A C 1
ATOM 665 O O . MET A 1 84 ? 0.864 -6.004 -7.765 1.00 90.62 84 MET A O 1
ATOM 669 N N . GLY A 1 85 ? 1.247 -8.169 -8.230 1.00 91.81 85 GLY A N 1
ATOM 670 C CA . GLY A 1 85 ? 1.238 -8.613 -6.831 1.00 91.81 85 GLY A CA 1
ATOM 671 C C . GLY A 1 85 ? 2.348 -8.003 -5.964 1.00 91.81 85 GLY A C 1
ATOM 672 O O . GLY A 1 85 ? 2.186 -7.925 -4.750 1.00 91.81 85 GLY A O 1
ATOM 673 N N . HIS A 1 86 ? 3.443 -7.539 -6.572 1.00 92.62 86 HIS A N 1
ATOM 674 C CA . HIS A 1 86 ? 4.540 -6.847 -5.884 1.00 92.62 86 HIS A CA 1
ATOM 675 C C . HIS A 1 86 ? 4.401 -5.320 -5.960 1.00 92.62 86 HIS A C 1
ATOM 677 O O . HIS A 1 86 ? 4.731 -4.624 -4.998 1.00 92.62 86 HIS A O 1
ATOM 683 N N . ALA A 1 87 ? 3.837 -4.807 -7.057 1.00 94.12 87 ALA A N 1
ATOM 684 C CA . ALA A 1 87 ? 3.650 -3.377 -7.285 1.00 94.12 87 ALA A CA 1
ATOM 685 C C . ALA A 1 87 ? 2.604 -2.760 -6.345 1.00 94.12 87 ALA A C 1
ATOM 687 O O . ALA A 1 87 ? 2.799 -1.659 -5.837 1.00 94.12 87 ALA A O 1
ATOM 688 N N . VAL A 1 88 ? 1.497 -3.463 -6.081 1.00 94.69 88 VAL A N 1
ATOM 689 C CA . VAL A 1 88 ? 0.396 -2.933 -5.256 1.00 94.69 88 VAL A CA 1
ATOM 690 C C . VAL A 1 88 ? 0.818 -2.689 -3.795 1.00 94.69 88 VAL A C 1
ATOM 692 O O . VAL A 1 88 ? 0.589 -1.581 -3.306 1.00 94.69 88 VAL A O 1
ATOM 695 N N . PRO A 1 89 ? 1.466 -3.638 -3.086 1.00 92.62 89 PRO A N 1
ATOM 696 C CA . PRO A 1 89 ? 1.994 -3.380 -1.745 1.00 92.62 89 PRO A CA 1
ATOM 697 C C . PRO A 1 89 ? 3.027 -2.250 -1.715 1.00 92.62 89 PRO A C 1
ATOM 699 O O . PRO A 1 89 ? 2.970 -1.405 -0.826 1.00 92.62 89 PRO A O 1
ATOM 702 N N . LEU A 1 90 ? 3.925 -2.192 -2.707 1.00 93.38 90 LEU A N 1
ATOM 703 C CA . LEU A 1 90 ? 4.920 -1.124 -2.819 1.00 93.38 90 LEU A CA 1
ATOM 704 C C . LEU A 1 90 ? 4.255 0.254 -2.969 1.00 93.38 90 LEU A C 1
ATOM 706 O O . LEU A 1 90 ? 4.627 1.190 -2.271 1.00 93.38 90 LEU A O 1
ATOM 710 N N . LEU A 1 91 ? 3.247 0.382 -3.836 1.00 94.25 91 LEU A N 1
ATOM 711 C CA . LEU A 1 91 ? 2.509 1.632 -4.043 1.00 94.25 91 LEU A CA 1
ATOM 712 C C . LEU A 1 91 ? 1.685 2.043 -2.822 1.00 94.25 91 LEU A C 1
ATOM 714 O O . LEU A 1 91 ? 1.596 3.230 -2.516 1.00 94.25 91 LEU A O 1
ATOM 718 N N . CYS A 1 92 ? 1.113 1.076 -2.103 1.00 93.25 92 CYS A N 1
ATOM 719 C CA . CYS A 1 92 ? 0.430 1.337 -0.839 1.00 93.25 92 CYS A CA 1
ATOM 720 C C . CYS A 1 92 ? 1.404 1.959 0.175 1.00 93.25 92 CYS A C 1
ATOM 722 O O . CYS A 1 92 ? 1.155 3.050 0.688 1.00 93.25 92 CYS A O 1
ATOM 724 N N . LEU A 1 93 ? 2.571 1.335 0.359 1.00 91.56 93 LEU A N 1
ATOM 725 C CA . LEU A 1 93 ? 3.616 1.826 1.261 1.00 91.56 93 LEU A CA 1
ATOM 726 C C . LEU A 1 93 ? 4.221 3.153 0.794 1.00 91.56 93 LEU A C 1
ATOM 728 O O . LEU A 1 93 ? 4.536 4.010 1.617 1.00 91.56 93 LEU A O 1
ATOM 732 N N . ALA A 1 94 ? 4.345 3.362 -0.517 1.00 91.62 94 ALA A N 1
ATOM 733 C CA . ALA A 1 94 ? 4.769 4.635 -1.084 1.00 91.62 94 ALA A CA 1
ATOM 734 C C . ALA A 1 94 ? 3.743 5.747 -0.810 1.00 91.62 94 ALA A C 1
ATOM 736 O O . ALA A 1 94 ? 4.138 6.855 -0.463 1.00 91.62 94 ALA A O 1
ATOM 737 N N . SER A 1 95 ? 2.439 5.451 -0.888 1.00 90.56 95 SER A N 1
ATOM 738 C CA . SER A 1 95 ? 1.375 6.420 -0.583 1.00 90.56 95 SER A CA 1
ATOM 739 C C . SER A 1 95 ? 1.322 6.815 0.899 1.00 90.56 95 SER A C 1
ATOM 741 O O . SER A 1 95 ? 1.000 7.955 1.218 1.00 90.56 95 SER A O 1
ATOM 743 N N . THR A 1 96 ? 1.700 5.900 1.798 1.00 89.12 96 THR A N 1
ATOM 744 C CA . THR A 1 96 ? 1.874 6.151 3.242 1.00 89.12 96 THR A CA 1
ATOM 745 C C . THR A 1 96 ? 3.268 6.709 3.586 1.00 89.12 96 THR A C 1
ATOM 747 O O . THR A 1 96 ? 3.512 7.081 4.728 1.00 89.12 96 THR A O 1
ATOM 750 N N . LEU A 1 97 ? 4.143 6.860 2.581 1.00 83.00 97 LEU A N 1
ATOM 751 C CA . LEU A 1 97 ? 5.480 7.469 2.625 1.00 83.00 97 LEU A CA 1
ATOM 752 C C . LEU A 1 97 ? 6.618 6.630 3.235 1.00 83.00 97 LEU A C 1
ATOM 754 O O . LEU A 1 97 ? 7.696 7.170 3.477 1.00 83.00 97 LEU A O 1
ATOM 758 N N . GLU A 1 98 ? 6.454 5.322 3.416 1.00 83.56 98 GLU A N 1
ATOM 759 C CA . GLU A 1 98 ? 7.450 4.508 4.136 1.00 83.56 98 GLU A CA 1
ATOM 760 C C . GLU A 1 98 ? 8.577 3.950 3.250 1.00 83.56 98 GLU A C 1
ATOM 762 O O . GLU A 1 98 ? 9.699 3.798 3.721 1.00 83.56 98 GLU A O 1
ATOM 767 N N . GLN A 1 99 ? 8.319 3.662 1.969 1.00 87.62 99 GLN A N 1
ATOM 768 C CA . GLN A 1 99 ? 9.279 2.939 1.104 1.00 87.62 99 GLN A CA 1
ATOM 769 C C . GLN A 1 99 ? 9.677 3.641 -0.197 1.00 87.62 99 GLN A C 1
ATOM 771 O O . GLN A 1 99 ? 10.495 3.128 -0.960 1.00 87.62 99 GLN A O 1
ATOM 776 N N . TRP A 1 100 ? 9.126 4.818 -0.480 1.00 87.69 100 TRP A N 1
ATOM 777 C CA . TRP A 1 100 ? 9.371 5.493 -1.757 1.00 87.69 100 TRP A CA 1
ATOM 778 C C . TRP A 1 100 ? 10.834 5.936 -1.930 1.00 87.69 100 TRP A C 1
ATOM 780 O O . TRP A 1 100 ? 11.350 5.907 -3.044 1.00 87.69 100 TRP A O 1
ATOM 790 N N . VAL A 1 101 ? 11.523 6.308 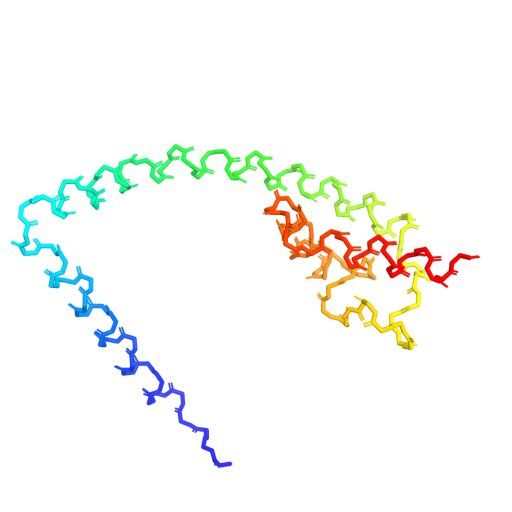-0.844 1.00 90.38 101 VAL A N 1
ATOM 791 C CA . VAL A 1 101 ? 12.923 6.765 -0.890 1.00 90.38 101 VAL A CA 1
ATOM 792 C C . VAL A 1 101 ? 13.848 5.647 -1.358 1.00 90.38 101 VAL A C 1
ATOM 794 O O . VAL A 1 101 ? 14.688 5.864 -2.231 1.00 90.38 101 VAL A O 1
ATOM 797 N N . ASP A 1 102 ? 13.690 4.456 -0.790 1.00 88.50 102 ASP A N 1
ATOM 798 C CA . ASP A 1 102 ? 14.534 3.308 -1.117 1.00 88.50 102 ASP A CA 1
ATOM 799 C C . ASP A 1 102 ? 14.231 2.791 -2.520 1.00 88.50 102 ASP A C 1
ATOM 801 O O . ASP A 1 102 ? 15.152 2.454 -3.261 1.00 88.50 102 ASP A O 1
ATOM 805 N N . PHE A 1 103 ? 12.965 2.852 -2.943 1.00 89.19 103 PHE A N 1
ATOM 806 C CA . PHE A 1 103 ? 12.601 2.590 -4.329 1.00 89.19 103 PHE A CA 1
ATOM 807 C C . PHE A 1 103 ? 13.304 3.548 -5.303 1.00 89.19 103 PHE A C 1
ATOM 809 O O . PHE A 1 103 ? 13.939 3.093 -6.252 1.00 89.19 103 PHE A O 1
ATOM 816 N N . MET A 1 104 ? 13.245 4.862 -5.060 1.00 90.44 104 MET A N 1
ATOM 817 C CA . MET A 1 104 ? 13.873 5.857 -5.940 1.00 90.44 104 MET A CA 1
ATOM 818 C C . MET A 1 104 ? 15.395 5.693 -5.999 1.00 90.44 104 MET A C 1
ATOM 820 O O . MET A 1 104 ? 15.974 5.750 -7.083 1.00 90.44 104 MET A O 1
ATOM 824 N N . LYS A 1 105 ? 16.040 5.428 -4.854 1.00 90.81 105 LYS A N 1
ATOM 825 C CA . LYS A 1 105 ? 17.476 5.110 -4.796 1.00 90.81 105 LYS A CA 1
ATOM 826 C C . LYS A 1 105 ? 17.798 3.841 -5.578 1.00 90.81 105 LYS A C 1
ATOM 828 O O . LYS A 1 105 ? 18.753 3.832 -6.349 1.00 90.81 105 LYS A O 1
ATOM 833 N N . GLY A 1 106 ? 16.976 2.808 -5.416 1.00 89.12 106 GLY A N 1
ATOM 834 C CA . GLY A 1 106 ? 17.097 1.550 -6.136 1.00 89.12 106 GLY A CA 1
ATOM 835 C C . GLY A 1 106 ? 17.025 1.735 -7.647 1.00 89.12 106 GLY A C 1
ATOM 836 O O . GLY A 1 106 ? 17.920 1.287 -8.349 1.00 89.12 106 GLY A O 1
ATOM 837 N N . VAL A 1 107 ? 16.028 2.464 -8.147 1.00 89.19 107 VAL A N 1
ATOM 838 C CA . VAL A 1 107 ? 15.894 2.735 -9.588 1.00 89.19 107 VAL A CA 1
ATOM 839 C C . VAL A 1 107 ? 17.063 3.564 -10.120 1.00 89.19 107 VAL A C 1
ATOM 841 O O . VAL A 1 107 ? 17.581 3.257 -11.186 1.00 89.19 107 VAL A O 1
ATOM 844 N N . SER A 1 108 ? 17.512 4.584 -9.379 1.00 87.94 108 SER A N 1
ATOM 845 C CA . SER A 1 108 ? 18.649 5.419 -9.797 1.00 87.94 108 SER A CA 1
ATOM 846 C C . SER A 1 108 ? 19.990 4.687 -9.820 1.00 87.94 108 SER A C 1
ATOM 848 O O . SER A 1 108 ? 20.924 5.166 -10.446 1.00 87.94 108 SER A O 1
ATOM 850 N N . PHE A 1 109 ? 20.101 3.563 -9.113 1.00 84.88 109 PHE A N 1
ATOM 851 C CA . PHE A 1 109 ? 21.306 2.741 -9.097 1.00 84.88 109 PHE A CA 1
ATOM 852 C C . PHE A 1 109 ? 21.443 1.881 -10.363 1.00 84.88 109 PHE A C 1
ATOM 854 O O . PHE A 1 109 ? 22.560 1.556 -10.751 1.00 84.88 109 PHE A O 1
ATOM 861 N N . ASP A 1 110 ? 20.319 1.523 -10.995 1.00 74.69 110 ASP A N 1
ATOM 862 C CA . ASP A 1 110 ? 20.277 0.662 -12.185 1.00 74.69 110 ASP A CA 1
ATOM 863 C C . ASP A 1 110 ? 20.296 1.443 -13.523 1.00 74.69 110 ASP A C 1
ATOM 865 O O . ASP A 1 110 ? 20.367 0.815 -14.581 1.00 74.69 110 ASP A O 1
ATOM 869 N N . MET A 1 111 ? 20.216 2.782 -13.495 1.00 68.12 111 MET A N 1
ATOM 870 C CA . MET A 1 111 ? 20.368 3.674 -14.665 1.00 68.12 111 MET A CA 1
ATOM 871 C C . MET A 1 111 ? 21.813 4.139 -14.838 1.00 68.12 111 MET A C 1
ATOM 873 O O . MET A 1 111 ? 22.270 4.164 -16.003 1.00 68.12 111 MET A O 1
#